Protein AF-A0A849Q4K3-F1 (afdb_monomer_lite)

pLDDT: mean 86.37, std 9.16, range [52.97, 97.44]

Foldseek 3Di:
DVVVCVVQVVHDLVPDALVNLLVVLVCCCVPVVDDLVRSVVSVVVSVCCVVPPVVHPPPVSVRDHDDDDDDDDDQDDPVRLVVVLVVDPDPVVSVVSCVVNPD

Sequence (103 aa):
MRSFLEEFSDRELDSITTQEINDYILKLIRTKGISPSQQNQRINSTKFYYQKVAGLDKQLYYLERPKKSRELPKVLSEQEVLAILISIQNLKHKSIIATILRW

Secondary structure (DSSP, 8-state):
-HHHHHHTTTS-GGG--HHHHHHHHHHHHHHH---HHHHHHHHHHHHHIIIIIS--------PPPPPPP-PPP-PPPHHHHHHHHHH---HHHHHHHHHHT--

Structure (mmCIF, N/CA/C/O backbone):
data_AF-A0A849Q4K3-F1
#
_entry.id   AF-A0A849Q4K3-F1
#
loop_
_atom_site.group_PDB
_atom_site.id
_atom_site.type_symbol
_atom_site.label_atom_id
_atom_site.label_alt_id
_atom_site.label_comp_id
_atom_site.label_asym_id
_atom_site.label_entity_id
_atom_site.label_seq_id
_atom_site.pdbx_PDB_ins_code
_atom_site.Cartn_x
_atom_site.Cartn_y
_atom_site.Cartn_z
_atom_site.occupancy
_atom_site.B_iso_or_equiv
_atom_site.auth_seq_id
_atom_site.auth_comp_id
_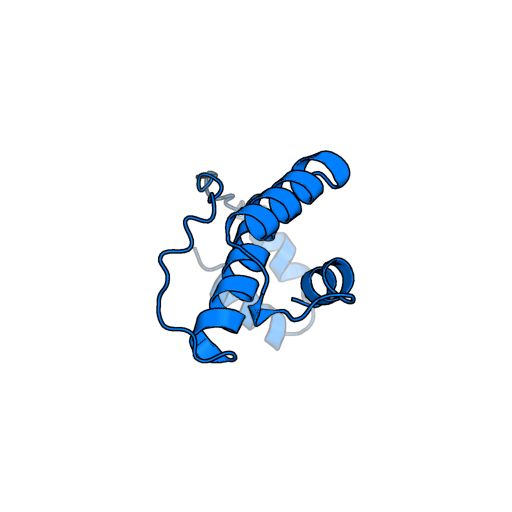atom_site.auth_asym_id
_atom_site.auth_atom_id
_atom_site.pdbx_PDB_model_num
ATOM 1 N N . MET A 1 1 ? 4.798 -6.358 -7.348 1.00 81.25 1 MET A N 1
ATOM 2 C CA . MET A 1 1 ? 5.861 -7.048 -8.103 1.00 81.25 1 MET A CA 1
ATOM 3 C C . MET A 1 1 ? 5.355 -8.201 -8.965 1.00 81.25 1 MET A C 1
ATOM 5 O O . MET A 1 1 ? 5.438 -8.064 -10.169 1.00 81.25 1 MET A O 1
ATOM 9 N N . ARG A 1 2 ? 4.766 -9.281 -8.424 1.00 86.06 2 ARG A N 1
ATOM 10 C CA . ARG A 1 2 ? 4.325 -10.437 -9.240 1.00 86.06 2 ARG A CA 1
ATOM 11 C C . ARG A 1 2 ? 3.479 -10.069 -10.471 1.00 86.06 2 ARG A C 1
ATOM 13 O O . ARG A 1 2 ? 3.887 -10.357 -11.581 1.00 86.06 2 ARG A O 1
ATOM 20 N N . SER A 1 3 ? 2.384 -9.328 -10.297 1.00 85.75 3 SER A N 1
ATOM 21 C CA . SER A 1 3 ? 1.551 -8.916 -11.442 1.00 85.75 3 SER A CA 1
ATOM 22 C C . SER A 1 3 ? 2.240 -7.955 -12.419 1.00 85.75 3 SER A C 1
ATOM 24 O O . SER A 1 3 ? 1.754 -7.772 -13.520 1.00 85.75 3 SER A O 1
ATOM 26 N N . PHE A 1 4 ? 3.312 -7.275 -11.997 1.00 87.81 4 PHE A N 1
ATOM 27 C CA . PHE A 1 4 ? 4.122 -6.447 -12.897 1.00 87.81 4 PHE A CA 1
ATOM 28 C C . PHE A 1 4 ? 5.021 -7.341 -13.761 1.00 87.81 4 PHE A C 1
ATOM 30 O O . PHE A 1 4 ? 5.078 -7.149 -14.963 1.00 87.81 4 PHE A O 1
ATOM 37 N N . LEU A 1 5 ? 5.631 -8.370 -13.166 1.00 88.44 5 LEU A N 1
ATOM 38 C CA . LEU A 1 5 ? 6.387 -9.386 -13.904 1.00 88.44 5 LEU A CA 1
ATOM 39 C C . LEU A 1 5 ? 5.507 -10.160 -14.893 1.00 88.44 5 LEU A C 1
ATOM 41 O O . LEU A 1 5 ? 5.951 -10.457 -15.988 1.00 88.44 5 LEU A O 1
ATOM 45 N N . GLU A 1 6 ? 4.264 -10.470 -14.513 1.00 89.81 6 GLU A N 1
ATOM 46 C CA . GLU A 1 6 ? 3.306 -11.142 -15.402 1.00 89.81 6 GLU A CA 1
ATOM 47 C C . GLU A 1 6 ? 2.939 -10.259 -16.608 1.00 89.81 6 GLU A C 1
ATOM 49 O O . GLU A 1 6 ? 2.932 -10.747 -17.734 1.00 89.81 6 GLU A O 1
ATOM 54 N N . GLU A 1 7 ? 2.690 -8.961 -16.392 1.00 88.94 7 GLU A N 1
ATOM 55 C CA . GLU A 1 7 ? 2.357 -8.007 -17.464 1.00 88.94 7 GLU A CA 1
ATOM 56 C C . GLU A 1 7 ? 3.509 -7.809 -18.462 1.00 88.94 7 GLU A C 1
ATOM 58 O O . GLU A 1 7 ? 3.260 -7.671 -19.654 1.00 88.94 7 GLU A O 1
ATOM 63 N N . PHE A 1 8 ? 4.756 -7.812 -17.987 1.00 90.25 8 PHE A N 1
ATOM 64 C CA . PHE A 1 8 ? 5.947 -7.593 -18.814 1.00 90.25 8 PHE A CA 1
ATOM 65 C C . PHE A 1 8 ? 6.777 -8.869 -19.010 1.00 90.25 8 PHE A C 1
ATOM 67 O O . PHE A 1 8 ? 7.992 -8.802 -19.168 1.00 90.25 8 PHE A O 1
ATOM 74 N N . SER A 1 9 ? 6.131 -10.036 -18.984 1.00 89.44 9 SER A N 1
ATOM 75 C CA . SER A 1 9 ? 6.812 -11.337 -19.048 1.00 89.44 9 SER A CA 1
ATOM 76 C C . SER A 1 9 ? 7.563 -11.576 -20.363 1.00 89.44 9 SER A C 1
ATOM 78 O O . SER A 1 9 ? 8.598 -12.236 -20.355 1.00 89.44 9 SER A O 1
ATOM 80 N N . ASP A 1 10 ? 7.101 -10.975 -21.461 1.00 89.31 10 ASP A N 1
ATOM 81 C CA . ASP A 1 10 ? 7.709 -11.094 -22.794 1.00 89.31 10 ASP A CA 1
ATOM 82 C C . ASP A 1 10 ? 8.853 -10.090 -23.047 1.00 89.31 10 ASP A C 1
ATOM 84 O O . ASP A 1 10 ? 9.328 -9.942 -24.176 1.00 89.31 10 ASP A O 1
ATOM 88 N N . ARG A 1 11 ? 9.273 -9.328 -22.029 1.00 84.75 11 ARG A N 1
ATOM 89 C CA . ARG A 1 11 ? 10.242 -8.233 -22.168 1.00 84.75 11 ARG A CA 1
ATOM 90 C C . ARG A 1 11 ? 11.301 -8.289 -21.078 1.00 84.75 11 ARG A C 1
ATOM 92 O O . ARG A 1 11 ? 11.038 -8.653 -19.935 1.00 84.75 11 ARG A O 1
ATOM 99 N N . GLU A 1 12 ? 12.507 -7.845 -21.415 1.00 84.75 12 GLU A N 1
ATOM 100 C CA . GLU A 1 12 ? 13.536 -7.600 -20.409 1.00 84.75 12 GLU A CA 1
ATOM 101 C C . GLU A 1 12 ? 13.132 -6.408 -19.542 1.00 84.75 12 GLU A C 1
ATOM 103 O O . GLU A 1 12 ? 12.839 -5.323 -20.054 1.00 84.75 12 GLU A O 1
ATOM 108 N N . LEU A 1 13 ? 13.124 -6.603 -18.223 1.00 84.06 13 LEU A N 1
ATOM 109 C CA . LEU A 1 13 ? 12.622 -5.605 -17.280 1.00 84.06 13 LEU A CA 1
ATOM 110 C C . LEU A 1 13 ? 13.413 -4.296 -17.349 1.00 84.06 13 LEU A C 1
ATOM 112 O O . LEU A 1 13 ? 12.820 -3.228 -17.227 1.00 84.06 13 LEU A O 1
ATOM 116 N N . ASP A 1 14 ? 14.715 -4.368 -17.612 1.00 81.75 14 ASP A N 1
ATOM 117 C CA . ASP A 1 14 ? 15.602 -3.203 -17.721 1.00 81.75 14 ASP A CA 1
ATOM 118 C C . ASP A 1 14 ? 15.327 -2.349 -18.970 1.00 81.75 14 ASP A C 1
ATOM 120 O O . ASP A 1 14 ? 15.742 -1.194 -19.033 1.00 81.75 14 ASP A O 1
ATOM 124 N N . SER A 1 15 ? 14.578 -2.881 -19.943 1.00 84.62 15 SER A N 1
ATOM 125 C CA . SER A 1 15 ? 14.166 -2.157 -21.153 1.00 84.62 15 SER A CA 1
ATOM 126 C C . SER A 1 15 ? 12.864 -1.363 -20.991 1.00 84.62 15 SER A C 1
ATOM 128 O O . SER A 1 15 ? 12.496 -0.608 -21.891 1.00 84.62 15 SER A O 1
ATOM 130 N N . ILE A 1 16 ? 12.144 -1.543 -19.877 1.00 87.56 16 ILE A N 1
ATOM 131 C CA . ILE A 1 16 ? 10.825 -0.934 -19.666 1.00 87.56 16 ILE A CA 1
ATOM 132 C C . ILE A 1 16 ? 10.988 0.535 -19.275 1.00 87.56 16 ILE A C 1
ATOM 134 O O . ILE A 1 16 ? 11.666 0.885 -18.308 1.00 87.56 16 ILE A O 1
ATOM 138 N N . THR A 1 17 ? 10.300 1.405 -20.001 1.00 86.81 17 THR A N 1
ATOM 139 C CA . THR A 1 17 ? 10.348 2.853 -19.804 1.00 86.81 17 THR A CA 1
ATOM 140 C C . THR A 1 17 ? 9.417 3.333 -18.685 1.00 86.81 17 THR A C 1
ATOM 142 O O . THR A 1 17 ? 8.417 2.701 -18.340 1.00 86.81 17 THR A O 1
ATOM 145 N N . THR A 1 18 ? 9.683 4.532 -18.148 1.00 84.56 18 THR A N 1
ATOM 146 C CA . THR A 1 18 ? 8.781 5.212 -17.195 1.00 84.56 18 THR A CA 1
ATOM 147 C C . THR A 1 18 ? 7.353 5.333 -17.730 1.00 84.56 18 THR A C 1
ATOM 149 O O . THR A 1 18 ? 6.397 5.194 -16.966 1.00 84.56 18 THR A O 1
ATOM 152 N N . GLN A 1 19 ? 7.208 5.601 -19.033 1.00 87.50 19 GLN A N 1
ATOM 153 C CA . GLN A 1 19 ? 5.907 5.780 -19.670 1.00 87.50 19 GLN A CA 1
ATOM 154 C C . GLN A 1 19 ? 5.109 4.474 -19.666 1.00 87.50 19 GLN A C 1
ATOM 156 O O . GLN A 1 19 ? 3.962 4.476 -19.236 1.00 87.50 19 GLN A O 1
ATOM 161 N N . GLU A 1 20 ? 5.738 3.352 -20.020 1.00 89.44 20 GLU A N 1
ATOM 162 C CA . GLU A 1 20 ? 5.097 2.031 -19.985 1.00 89.44 20 GLU A CA 1
ATOM 163 C C . GLU A 1 20 ? 4.658 1.645 -18.565 1.00 89.44 20 GLU A C 1
ATOM 165 O O . GLU A 1 20 ? 3.579 1.082 -18.368 1.00 89.44 20 GLU A O 1
ATOM 170 N N . ILE A 1 21 ? 5.446 2.003 -17.544 1.00 88.88 21 ILE A N 1
ATOM 171 C CA . ILE A 1 21 ? 5.056 1.797 -16.142 1.00 88.88 21 ILE A CA 1
ATOM 172 C C . ILE A 1 21 ? 3.831 2.656 -15.790 1.00 88.88 21 ILE A C 1
ATOM 174 O O . ILE A 1 21 ? 2.908 2.161 -15.136 1.00 88.88 21 ILE A O 1
ATOM 178 N N . ASN A 1 22 ? 3.794 3.924 -16.213 1.00 89.19 22 ASN A N 1
ATOM 179 C CA . ASN A 1 22 ? 2.644 4.807 -15.995 1.00 89.19 22 ASN A CA 1
ATOM 180 C C . ASN A 1 22 ? 1.388 4.284 -16.711 1.00 89.19 22 ASN A C 1
ATOM 182 O O . ASN A 1 22 ? 0.323 4.221 -16.094 1.00 89.19 22 ASN A O 1
ATOM 186 N N . ASP A 1 23 ? 1.517 3.829 -17.956 1.00 91.12 23 ASP A N 1
ATOM 187 C CA . ASP A 1 23 ? 0.415 3.279 -18.748 1.00 91.12 23 ASP A CA 1
ATOM 188 C C . ASP A 1 23 ? -0.133 1.988 -18.133 1.00 91.12 23 ASP A C 1
ATOM 190 O O . ASP A 1 23 ? -1.350 1.811 -18.027 1.00 91.12 23 ASP A O 1
ATOM 194 N N . TYR A 1 24 ? 0.744 1.117 -17.627 1.00 91.62 24 TYR A N 1
ATOM 195 C CA . TYR A 1 24 ? 0.348 -0.063 -16.862 1.00 91.62 24 TYR A CA 1
ATOM 196 C C . TYR A 1 24 ? -0.467 0.311 -15.616 1.00 91.62 24 TYR A C 1
ATOM 198 O O . TYR A 1 24 ? -1.532 -0.260 -15.358 1.00 91.62 24 TYR A O 1
ATOM 206 N N . ILE A 1 25 ? -0.003 1.289 -14.837 1.00 90.75 25 ILE A N 1
ATOM 207 C CA . ILE A 1 25 ? -0.723 1.749 -13.646 1.00 90.75 25 ILE A CA 1
ATOM 208 C C . ILE A 1 25 ? -2.075 2.367 -14.031 1.00 90.75 25 ILE A C 1
ATOM 210 O O . ILE A 1 25 ? -3.088 2.047 -13.405 1.00 90.75 25 ILE A O 1
ATOM 214 N N . LEU A 1 26 ? -2.125 3.180 -15.088 1.00 91.25 26 LEU A N 1
ATOM 215 C CA . LEU A 1 26 ? -3.352 3.786 -15.605 1.00 91.25 26 LEU A CA 1
ATOM 216 C C . LEU A 1 26 ? -4.356 2.725 -16.078 1.00 91.25 26 LEU A C 1
ATOM 218 O O . LEU A 1 26 ? -5.543 2.801 -15.748 1.00 91.25 26 LEU A O 1
ATOM 222 N N . LYS A 1 27 ? -3.886 1.698 -16.795 1.00 93.56 27 LYS A N 1
ATOM 223 C CA . LYS A 1 27 ? -4.682 0.530 -17.191 1.00 93.56 27 LYS A CA 1
ATOM 224 C C . LYS A 1 27 ? -5.290 -0.142 -15.967 1.00 93.56 27 LYS A C 1
ATOM 226 O O . LYS A 1 27 ? -6.483 -0.435 -15.975 1.00 93.56 27 LYS A O 1
ATOM 231 N N . LEU A 1 28 ? -4.522 -0.357 -14.897 1.00 92.00 28 LEU A N 1
ATOM 232 C CA . LEU A 1 28 ? -5.045 -0.965 -13.668 1.00 92.00 28 LEU A CA 1
ATOM 233 C C . LEU A 1 28 ? -6.085 -0.091 -12.961 1.00 92.00 28 LEU A C 1
ATOM 235 O O . LEU A 1 28 ? -7.061 -0.626 -12.438 1.00 92.00 28 LEU A O 1
ATOM 239 N N . ILE A 1 29 ? -5.906 1.231 -12.960 1.00 91.31 29 ILE A N 1
ATOM 240 C CA . ILE A 1 29 ? -6.898 2.164 -12.411 1.00 91.31 29 ILE A CA 1
ATOM 241 C C . ILE A 1 29 ? -8.208 2.045 -13.194 1.00 91.31 29 ILE A C 1
ATOM 243 O O . ILE A 1 29 ? -9.265 1.879 -12.593 1.00 91.31 29 ILE A O 1
ATOM 247 N N . ARG A 1 30 ? -8.142 2.056 -14.530 1.00 92.50 30 ARG A N 1
ATOM 248 C CA . ARG A 1 30 ? -9.328 2.015 -15.401 1.00 92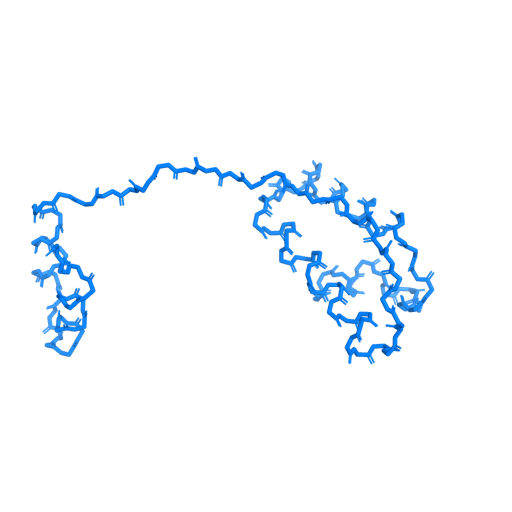.50 30 ARG A CA 1
ATOM 249 C C . ARG A 1 30 ? -10.036 0.660 -15.410 1.00 92.50 30 ARG A C 1
ATOM 251 O O . ARG A 1 30 ? -11.257 0.617 -15.427 1.00 92.50 30 ARG A O 1
ATOM 258 N N . THR A 1 31 ? -9.282 -0.438 -15.417 1.00 93.69 31 THR A N 1
ATOM 259 C CA . THR A 1 31 ? -9.843 -1.793 -15.581 1.00 93.69 31 THR A CA 1
ATOM 260 C C . THR A 1 31 ? -10.201 -2.465 -14.262 1.00 93.69 31 THR A C 1
ATOM 262 O O . THR A 1 31 ? -11.156 -3.232 -14.214 1.00 93.69 31 THR A O 1
ATOM 265 N N . LYS A 1 32 ? -9.438 -2.204 -13.192 1.00 92.38 32 LYS A N 1
ATOM 266 C CA . LYS A 1 32 ? -9.595 -2.880 -11.893 1.00 92.38 32 LYS A CA 1
ATOM 267 C C . LYS A 1 32 ? -9.973 -1.937 -10.752 1.00 92.38 32 LYS A C 1
ATOM 269 O O . LYS A 1 32 ? -10.163 -2.418 -9.641 1.00 92.38 32 LYS A O 1
ATOM 274 N N . GLY A 1 33 ? -10.041 -0.623 -10.988 1.00 92.00 33 GLY A N 1
ATOM 275 C CA . GLY A 1 33 ? -10.408 0.351 -9.956 1.00 92.00 33 GLY A CA 1
ATOM 276 C C . GLY A 1 33 ? -9.475 0.324 -8.742 1.00 92.00 33 GLY A C 1
ATOM 277 O O . GLY A 1 33 ? -9.946 0.416 -7.611 1.00 92.00 33 GLY A O 1
ATOM 278 N N . ILE A 1 34 ? -8.166 0.121 -8.952 1.00 91.50 34 ILE A N 1
ATOM 279 C CA . ILE A 1 34 ? -7.223 -0.052 -7.836 1.00 91.50 34 ILE A CA 1
ATOM 280 C C . ILE A 1 34 ? -7.194 1.173 -6.913 1.00 91.50 34 ILE A C 1
ATOM 282 O O . ILE A 1 34 ? -7.238 2.318 -7.361 1.00 91.50 34 ILE A O 1
ATOM 286 N N . SER A 1 35 ? -7.064 0.931 -5.608 1.00 90.75 35 SER A N 1
ATOM 287 C CA . SER A 1 35 ? -7.016 2.008 -4.620 1.00 90.75 35 SER A CA 1
ATOM 288 C C . SER A 1 35 ? -5.701 2.802 -4.692 1.00 90.75 35 SER A C 1
ATOM 290 O O . SER A 1 35 ? -4.660 2.258 -5.086 1.00 90.75 35 SER A O 1
ATOM 292 N N . PRO A 1 36 ? -5.680 4.060 -4.209 1.00 89.12 36 PRO A N 1
ATOM 293 C CA . PRO A 1 36 ? -4.449 4.845 -4.079 1.00 89.12 36 PRO A CA 1
ATOM 294 C C . PRO A 1 36 ? -3.326 4.127 -3.312 1.00 89.12 36 PRO A C 1
ATOM 296 O O . PRO A 1 36 ? -2.145 4.276 -3.630 1.00 89.12 36 PRO A O 1
ATOM 299 N N . SER A 1 37 ? -3.678 3.320 -2.304 1.00 89.44 37 SER A N 1
ATOM 300 C CA . SER A 1 37 ? -2.710 2.510 -1.552 1.00 89.44 37 SER A CA 1
ATOM 301 C C . SER A 1 37 ? -2.099 1.413 -2.429 1.00 89.44 37 SER A C 1
ATOM 303 O O . SER A 1 37 ? -0.877 1.263 -2.473 1.00 89.44 37 SER A O 1
ATOM 305 N N . GLN A 1 38 ? -2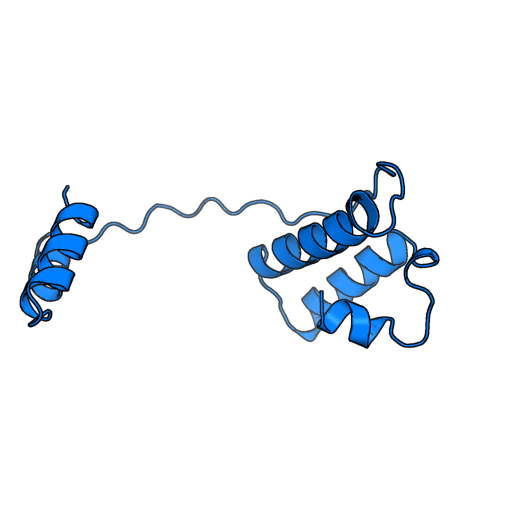.928 0.704 -3.203 1.00 91.12 38 GLN A N 1
ATOM 306 C CA . GLN A 1 38 ? -2.466 -0.329 -4.133 1.00 91.12 38 GLN A CA 1
ATOM 307 C C . GLN A 1 38 ? -1.568 0.251 -5.232 1.00 91.12 38 GLN A C 1
ATOM 309 O O . GLN A 1 38 ? -0.536 -0.342 -5.551 1.00 91.12 38 GLN A O 1
ATOM 314 N N . GLN A 1 39 ? -1.912 1.421 -5.779 1.00 90.25 39 GLN A N 1
ATOM 315 C CA . GLN A 1 39 ? -1.061 2.140 -6.729 1.00 90.25 39 GLN A CA 1
ATOM 316 C C . GLN A 1 39 ? 0.299 2.484 -6.104 1.00 90.25 39 GLN A C 1
ATOM 318 O O . GLN A 1 39 ? 1.338 2.148 -6.672 1.00 90.25 39 GLN A O 1
ATOM 323 N N . ASN A 1 40 ? 0.310 3.078 -4.905 1.00 89.31 40 ASN A N 1
ATOM 324 C CA . ASN A 1 40 ? 1.543 3.434 -4.197 1.00 89.31 40 ASN A CA 1
ATOM 325 C C . ASN A 1 40 ? 2.439 2.223 -3.912 1.00 89.31 40 ASN A C 1
ATOM 327 O O . ASN A 1 40 ? 3.651 2.296 -4.115 1.00 89.31 40 ASN A O 1
ATOM 331 N N . GLN A 1 41 ? 1.863 1.107 -3.462 1.00 90.12 41 GLN A N 1
ATOM 332 C CA . GLN A 1 41 ? 2.619 -0.121 -3.213 1.00 90.12 41 GLN A CA 1
ATOM 333 C C . GLN A 1 41 ? 3.249 -0.667 -4.497 1.00 90.12 41 GLN A C 1
ATOM 335 O O . GLN A 1 41 ? 4.418 -1.053 -4.486 1.00 90.12 41 GLN A O 1
ATOM 340 N N . ARG A 1 42 ? 2.513 -0.657 -5.616 1.00 90.19 42 ARG A N 1
ATOM 341 C CA . ARG A 1 42 ? 3.031 -1.099 -6.919 1.00 90.19 42 ARG A CA 1
ATOM 342 C C . ARG A 1 42 ? 4.177 -0.209 -7.388 1.00 90.19 42 ARG A C 1
ATOM 344 O O . ARG A 1 42 ? 5.264 -0.739 -7.603 1.00 90.19 42 ARG A O 1
ATOM 351 N N . ILE A 1 43 ? 3.972 1.111 -7.417 1.00 88.75 43 ILE A N 1
ATOM 352 C CA . ILE A 1 43 ? 4.995 2.114 -7.761 1.00 88.75 43 ILE A CA 1
ATOM 353 C C . ILE A 1 43 ? 6.252 1.930 -6.906 1.00 88.75 43 ILE A C 1
ATOM 355 O O . ILE A 1 43 ? 7.361 1.896 -7.432 1.00 88.75 43 ILE A O 1
ATOM 359 N N . ASN A 1 44 ? 6.098 1.780 -5.587 1.00 88.56 44 ASN A N 1
ATOM 360 C CA . ASN A 1 44 ? 7.238 1.595 -4.692 1.00 88.56 44 ASN A CA 1
ATOM 361 C C . ASN A 1 44 ? 7.943 0.252 -4.928 1.00 88.56 44 ASN A C 1
ATOM 363 O O . ASN A 1 44 ? 9.168 0.220 -4.889 1.00 88.56 44 ASN A O 1
ATOM 367 N N . SER A 1 45 ? 7.207 -0.829 -5.209 1.00 89.62 45 SER A N 1
ATOM 368 C CA . SER A 1 45 ? 7.811 -2.132 -5.519 1.00 89.62 45 SER A CA 1
ATOM 369 C C . SER A 1 45 ? 8.606 -2.107 -6.826 1.00 89.62 45 SER A C 1
ATOM 371 O O . SER A 1 45 ? 9.731 -2.596 -6.858 1.00 89.62 45 SER A O 1
AT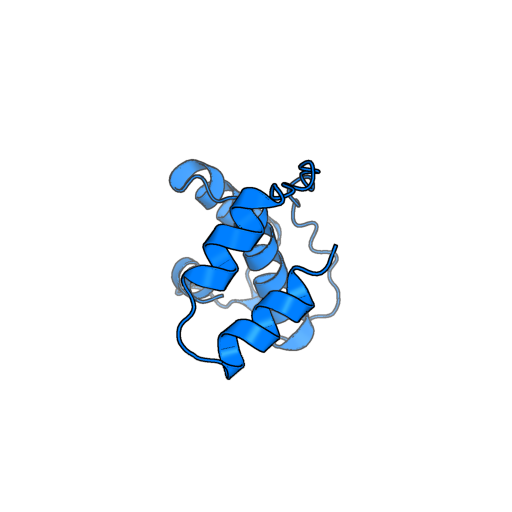OM 373 N N . THR A 1 46 ? 8.067 -1.468 -7.869 1.00 87.88 46 THR A N 1
ATOM 374 C CA . THR A 1 46 ? 8.738 -1.304 -9.164 1.00 87.88 46 THR A CA 1
ATOM 375 C C . THR A 1 46 ? 9.969 -0.411 -9.020 1.00 87.88 46 THR A C 1
ATOM 377 O O . THR A 1 46 ? 11.058 -0.785 -9.439 1.00 87.88 46 THR A O 1
ATOM 380 N N . LYS A 1 47 ? 9.844 0.726 -8.321 1.00 85.31 47 LYS A N 1
ATOM 381 C CA . LYS A 1 47 ? 10.980 1.607 -8.010 1.00 85.31 47 LYS A CA 1
ATOM 382 C C . LYS A 1 47 ? 12.074 0.878 -7.228 1.00 85.31 47 LYS A C 1
ATOM 384 O O . LYS A 1 47 ? 13.251 1.056 -7.519 1.00 85.31 47 LYS A O 1
ATOM 389 N N . PHE A 1 48 ? 11.698 0.086 -6.224 1.00 87.62 48 PHE A N 1
ATOM 390 C CA . PHE A 1 48 ? 12.650 -0.683 -5.429 1.00 87.62 48 PHE A CA 1
ATOM 391 C C . PHE A 1 48 ? 13.415 -1.683 -6.295 1.00 87.62 48 PHE A C 1
ATOM 393 O O . PHE A 1 48 ? 14.634 -1.755 -6.178 1.00 87.62 48 PHE A O 1
ATOM 400 N N . TYR A 1 49 ? 12.724 -2.399 -7.185 1.00 87.69 49 TYR A N 1
ATOM 401 C CA . TYR A 1 49 ? 13.362 -3.329 -8.112 1.00 87.69 49 TYR A CA 1
ATOM 402 C C . TYR A 1 49 ? 14.445 -2.633 -8.948 1.00 87.69 49 TYR A C 1
ATOM 404 O O . TYR A 1 49 ? 15.609 -3.013 -8.859 1.00 87.69 49 TYR A O 1
ATOM 412 N N . TYR A 1 50 ? 14.111 -1.548 -9.648 1.00 85.00 50 TYR A N 1
ATOM 413 C CA . TYR A 1 50 ? 15.095 -0.858 -10.489 1.00 85.00 50 TYR A CA 1
ATOM 414 C C . TYR A 1 50 ? 16.265 -0.263 -9.695 1.00 85.00 50 TYR A C 1
ATOM 416 O O . TYR A 1 50 ? 17.410 -0.365 -10.117 1.00 85.00 50 TYR A O 1
ATOM 424 N N . GLN A 1 51 ? 16.002 0.312 -8.517 1.00 85.19 51 GLN A N 1
ATOM 425 C CA . GLN A 1 51 ? 17.034 1.007 -7.736 1.00 85.19 51 GLN A CA 1
ATOM 426 C C . GLN A 1 51 ? 17.920 0.093 -6.893 1.00 85.19 51 GLN A C 1
ATOM 428 O O . GLN A 1 51 ? 19.049 0.454 -6.571 1.00 85.19 51 GLN A O 1
ATOM 433 N N . LYS A 1 52 ? 17.376 -1.023 -6.404 1.00 84.81 52 LYS A N 1
ATOM 434 C CA . LYS A 1 52 ? 18.053 -1.883 -5.423 1.00 84.81 52 LYS A CA 1
ATOM 435 C C . LYS A 1 52 ? 18.390 -3.262 -5.958 1.00 84.81 52 LYS A C 1
ATOM 437 O O . LYS A 1 52 ? 19.306 -3.869 -5.420 1.00 84.81 52 LYS A O 1
ATOM 442 N N . VAL A 1 53 ? 17.679 -3.740 -6.976 1.00 85.50 53 VAL A N 1
ATOM 443 C CA . VAL A 1 53 ? 17.907 -5.066 -7.566 1.00 85.50 53 VAL A CA 1
ATOM 444 C C . VAL A 1 53 ? 18.644 -4.940 -8.895 1.00 85.50 53 VAL A C 1
ATOM 446 O O . VAL A 1 53 ? 19.702 -5.536 -9.039 1.00 85.50 53 VAL A O 1
ATOM 449 N N . ALA A 1 54 ? 18.142 -4.123 -9.825 1.00 82.69 54 ALA A N 1
ATOM 450 C CA . ALA A 1 54 ? 18.774 -3.921 -11.135 1.00 82.69 54 ALA A CA 1
ATOM 451 C C . ALA A 1 54 ? 20.010 -3.000 -11.085 1.00 82.69 54 ALA A C 1
ATOM 453 O O . ALA A 1 54 ? 20.732 -2.867 -12.066 1.00 82.69 54 ALA A O 1
ATOM 454 N N . GLY A 1 55 ? 20.259 -2.339 -9.948 1.00 76.75 55 GLY A N 1
ATOM 455 C CA . GLY A 1 55 ? 21.421 -1.462 -9.770 1.00 76.75 55 GLY A CA 1
ATOM 456 C C . GLY A 1 55 ? 21.411 -0.214 -10.658 1.00 76.75 55 GLY A C 1
ATOM 457 O O . GLY A 1 55 ? 22.427 0.474 -10.740 1.00 76.75 55 GLY A O 1
ATOM 458 N N . LEU A 1 56 ? 20.281 0.101 -11.300 1.00 74.38 56 LEU A N 1
ATOM 459 C CA . LEU A 1 56 ? 20.131 1.330 -12.062 1.00 74.38 56 LEU A CA 1
ATOM 460 C C . LEU A 1 56 ? 20.142 2.506 -11.083 1.00 74.38 56 LEU A C 1
ATOM 462 O O . LEU A 1 56 ? 19.462 2.483 -10.048 1.00 74.38 56 LEU A O 1
ATOM 466 N N . ASP A 1 57 ? 20.922 3.538 -11.409 1.00 66.81 57 ASP A N 1
ATOM 467 C CA . ASP A 1 57 ? 20.976 4.758 -10.606 1.00 66.81 57 ASP A CA 1
ATOM 468 C C . ASP A 1 57 ? 19.569 5.372 -10.491 1.00 66.81 57 ASP A C 1
ATOM 470 O O . ASP A 1 57 ? 18.636 4.975 -11.196 1.00 66.81 57 ASP A O 1
ATOM 474 N N . LYS A 1 58 ? 19.378 6.333 -9.582 1.00 61.56 58 LYS A N 1
ATOM 475 C CA . LYS A 1 58 ? 18.120 7.073 -9.419 1.00 61.56 58 LYS A CA 1
ATOM 476 C C . LYS A 1 58 ? 17.803 7.878 -10.685 1.00 61.56 58 LYS A C 1
ATOM 478 O O . LYS A 1 58 ? 17.806 9.105 -10.662 1.00 61.56 58 LYS A O 1
ATOM 483 N N . GLN A 1 59 ? 17.426 7.215 -11.771 1.00 57.84 59 GLN A N 1
ATOM 484 C CA . GLN A 1 59 ? 16.622 7.836 -12.794 1.00 57.84 59 GLN A CA 1
ATOM 485 C C . GLN A 1 59 ? 15.387 8.358 -12.065 1.00 57.84 59 GLN A C 1
ATOM 487 O O . GLN A 1 59 ? 14.734 7.654 -11.281 1.00 57.84 59 GLN A O 1
ATOM 492 N N . LEU A 1 60 ? 15.143 9.653 -12.224 1.00 52.97 60 LEU A N 1
ATOM 493 C CA . LEU A 1 60 ? 13.933 10.313 -11.770 1.00 52.97 60 LEU A CA 1
ATOM 494 C C . LEU A 1 60 ? 12.788 9.769 -12.628 1.00 52.97 60 LEU A C 1
ATOM 496 O O . LEU A 1 60 ? 12.294 10.443 -13.522 1.00 52.97 60 LEU A O 1
ATOM 500 N N . TYR A 1 61 ? 12.387 8.521 -12.377 1.00 61.50 61 TYR A N 1
ATOM 501 C CA . TYR A 1 61 ? 11.155 7.964 -12.899 1.00 61.50 61 TYR A CA 1
ATOM 502 C C . TYR A 1 61 ? 10.041 8.839 -12.325 1.00 61.50 61 TYR A C 1
ATOM 504 O O . TYR A 1 61 ? 9.674 8.705 -11.149 1.00 61.50 61 TYR A O 1
ATOM 512 N N . TYR A 1 62 ? 9.559 9.794 -13.120 1.00 64.81 62 TYR A N 1
ATOM 513 C CA . TYR A 1 62 ? 8.385 10.587 -12.787 1.00 64.81 62 TYR A CA 1
ATOM 514 C C . TYR A 1 62 ? 7.163 9.677 -12.936 1.00 64.81 62 TYR A C 1
ATOM 516 O O . TYR A 1 62 ? 6.455 9.675 -13.940 1.00 64.81 62 TYR A O 1
ATOM 524 N N . LEU A 1 63 ? 6.992 8.806 -11.943 1.00 71.38 63 LEU A N 1
ATOM 525 C CA . LEU A 1 63 ? 5.808 7.978 -11.806 1.00 71.38 63 LEU A CA 1
ATOM 526 C C . LEU A 1 63 ? 4.735 8.830 -11.150 1.00 71.38 63 LEU A C 1
ATOM 528 O O . LEU A 1 63 ? 4.934 9.325 -10.034 1.00 71.38 63 LEU A O 1
ATOM 532 N N . GLU A 1 64 ? 3.609 8.998 -11.835 1.00 69.12 64 GLU A N 1
ATOM 533 C CA . GLU A 1 64 ? 2.494 9.767 -11.299 1.00 69.12 64 GLU A CA 1
ATOM 534 C C . GLU A 1 64 ? 1.956 9.089 -10.038 1.00 69.12 64 GLU A C 1
ATOM 536 O O . GLU A 1 64 ? 1.537 7.925 -10.034 1.00 69.12 64 GLU A O 1
ATOM 541 N N . ARG A 1 65 ? 2.001 9.824 -8.923 1.00 75.75 65 ARG A N 1
ATOM 542 C CA . ARG A 1 65 ? 1.551 9.330 -7.622 1.00 75.75 65 ARG A CA 1
ATOM 543 C C . ARG A 1 65 ? 0.130 9.801 -7.343 1.00 75.75 65 ARG A C 1
ATOM 545 O O . ARG A 1 65 ? -0.182 10.969 -7.579 1.00 75.75 65 ARG A O 1
ATOM 552 N N . PRO A 1 66 ? -0.713 8.943 -6.753 1.00 80.12 66 PRO A N 1
ATOM 553 C CA . PRO A 1 66 ? -2.021 9.378 -6.310 1.00 80.12 66 PRO A CA 1
ATOM 554 C C . PRO A 1 66 ? -1.868 10.376 -5.160 1.00 80.12 66 PRO A C 1
ATOM 556 O O . PRO A 1 66 ? -0.995 10.232 -4.294 1.00 80.12 66 PRO A O 1
ATOM 559 N N . LYS A 1 67 ? -2.749 11.381 -5.120 1.00 79.50 67 LYS A N 1
ATOM 560 C CA . LYS A 1 67 ? -2.828 12.306 -3.985 1.00 79.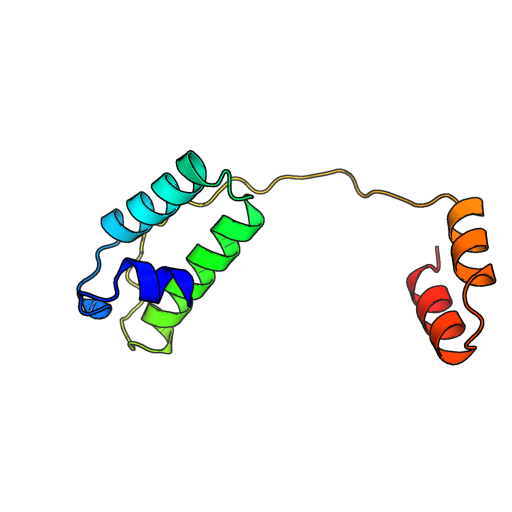50 67 LYS A CA 1
ATOM 561 C C . LYS A 1 67 ? -3.150 11.517 -2.716 1.00 79.50 67 LYS A C 1
ATOM 563 O O . LYS A 1 67 ? -4.047 10.677 -2.704 1.00 79.50 67 LYS A O 1
ATOM 568 N N . LYS A 1 68 ? -2.411 11.788 -1.639 1.00 78.31 68 LYS A N 1
ATOM 569 C CA . LYS A 1 68 ? -2.644 11.149 -0.342 1.00 78.31 68 LYS A CA 1
ATOM 570 C C . LYS A 1 68 ? -3.997 11.615 0.204 1.00 78.31 68 LYS A C 1
ATOM 572 O O . LYS A 1 68 ? -4.168 12.810 0.441 1.00 78.31 68 LYS A O 1
ATOM 577 N N . SER A 1 69 ? -4.931 10.687 0.410 1.00 78.56 69 SER A N 1
ATOM 578 C CA . SER A 1 69 ? -6.170 10.986 1.128 1.00 78.56 69 SER A CA 1
ATOM 579 C C . SER A 1 69 ? -5.852 11.290 2.595 1.00 78.56 69 SER A C 1
ATOM 581 O O . SER A 1 69 ? -4.950 10.697 3.195 1.00 78.56 69 SER A O 1
ATOM 583 N N . ARG A 1 70 ? -6.564 12.261 3.169 1.00 78.50 70 ARG A N 1
ATOM 584 C CA . ARG A 1 70 ? -6.537 12.569 4.602 1.00 78.50 70 ARG A CA 1
ATOM 585 C C . ARG A 1 70 ? -7.921 12.267 5.152 1.00 78.50 70 ARG A C 1
ATOM 587 O O . ARG A 1 70 ? -8.790 13.129 5.141 1.00 78.50 70 ARG A O 1
ATOM 594 N N . GLU A 1 71 ? -8.133 11.018 5.540 1.00 82.12 71 GLU A N 1
ATOM 595 C CA . GLU A 1 71 ? -9.361 10.615 6.222 1.00 82.12 71 GLU A CA 1
ATOM 596 C C . GLU A 1 71 ? -9.273 10.997 7.701 1.00 82.12 71 GLU A C 1
ATOM 598 O O . GLU A 1 71 ? -8.187 10.989 8.288 1.00 82.12 71 GLU A O 1
ATOM 603 N N . LEU A 1 72 ? -10.412 11.355 8.294 1.00 84.44 72 LEU A N 1
ATOM 604 C CA . LEU A 1 72 ? -10.488 11.590 9.731 1.00 84.44 72 LEU A CA 1
ATOM 605 C C . LEU A 1 72 ? -10.239 10.271 10.476 1.00 84.44 72 LEU A C 1
ATOM 607 O O . LEU A 1 72 ? -10.701 9.220 10.017 1.00 84.44 72 LEU A O 1
ATOM 611 N N . PRO A 1 73 ? -9.525 10.302 11.615 1.00 81.38 73 PRO A N 1
ATOM 612 C CA . PRO A 1 73 ? -9.349 9.113 12.428 1.00 81.38 73 PRO A CA 1
ATOM 613 C C . PRO A 1 73 ? -10.722 8.606 12.871 1.00 81.38 73 PRO A C 1
ATOM 615 O O . PRO A 1 73 ? -11.523 9.351 13.436 1.00 81.38 73 PRO A O 1
ATOM 618 N N . LYS A 1 74 ? -10.995 7.330 12.601 1.00 82.88 74 LYS A N 1
ATOM 619 C CA . LYS A 1 74 ? -12.161 6.653 13.163 1.00 82.88 74 LYS A CA 1
ATOM 620 C C . LYS A 1 74 ? -11.826 6.305 14.608 1.00 82.88 74 LYS A C 1
ATOM 622 O O . LYS A 1 74 ? -10.911 5.520 14.848 1.00 82.88 74 LYS A O 1
ATOM 627 N N . VAL A 1 75 ? -12.527 6.935 15.539 1.00 88.44 75 VAL A N 1
ATOM 628 C CA . VAL A 1 75 ? -12.395 6.692 16.978 1.00 88.44 75 VAL A CA 1
ATOM 629 C C . VAL A 1 75 ? -13.510 5.751 17.425 1.00 88.44 75 VAL A C 1
ATOM 631 O O . VAL A 1 75 ? -14.627 5.854 16.923 1.00 88.44 75 VAL A O 1
ATOM 634 N N . LEU A 1 76 ? -13.188 4.814 18.316 1.00 89.69 76 LEU A N 1
ATOM 635 C CA . LEU A 1 76 ? -14.176 3.908 18.907 1.00 89.69 76 LEU A CA 1
ATOM 636 C C . LEU A 1 76 ? -14.910 4.609 20.059 1.00 89.69 76 LEU A C 1
ATOM 638 O O . LEU A 1 76 ? -14.376 5.532 20.658 1.00 89.69 76 LEU A O 1
ATOM 642 N N . SER A 1 77 ? -16.114 4.185 20.413 1.00 91.75 77 SER A N 1
ATOM 643 C CA . SER A 1 77 ? -16.723 4.590 21.682 1.00 91.75 77 SER A CA 1
ATOM 644 C C . SER A 1 77 ? -16.200 3.731 22.839 1.00 91.75 77 SER A C 1
ATOM 646 O O . SER A 1 77 ? -15.673 2.631 22.641 1.00 91.75 77 SER A O 1
ATOM 648 N N . GLU A 1 78 ? -16.381 4.189 24.080 1.00 90.50 78 GLU A N 1
ATOM 649 C CA . GLU A 1 78 ? -16.061 3.382 25.266 1.00 90.50 78 GLU A CA 1
ATOM 650 C C . GLU A 1 78 ? -16.817 2.043 25.269 1.00 90.50 78 GLU A C 1
ATOM 652 O O . GLU A 1 78 ? -16.255 1.007 25.628 1.00 90.50 78 GLU A O 1
ATOM 657 N N . GLN A 1 79 ? -18.077 2.042 24.815 1.00 93.81 79 GLN A N 1
ATOM 658 C CA . GLN A 1 79 ? -18.891 0.829 24.725 1.00 93.81 79 GLN A CA 1
ATOM 659 C C . GLN A 1 79 ? -18.336 -0.157 23.689 1.00 93.81 79 GLN A C 1
ATOM 661 O O . GLN A 1 79 ? -18.320 -1.361 23.945 1.00 93.81 79 GLN A O 1
ATOM 666 N N . GLU A 1 80 ? -17.846 0.330 22.546 1.00 93.50 80 GLU A N 1
ATOM 667 C CA . GLU A 1 80 ? -17.217 -0.514 21.523 1.00 93.50 80 GLU A CA 1
ATOM 668 C C . GLU A 1 80 ? -15.916 -1.136 22.041 1.00 93.50 80 GLU A C 1
ATOM 670 O O . GLU A 1 80 ? -15.686 -2.334 21.860 1.00 93.50 80 GLU A O 1
ATOM 675 N N . VAL A 1 81 ? -15.093 -0.360 22.755 1.00 93.50 81 VAL A N 1
ATOM 676 C CA . VAL A 1 81 ? -13.868 -0.876 23.387 1.00 93.50 81 VAL A CA 1
ATOM 677 C C . VAL A 1 81 ? -14.194 -1.947 24.427 1.00 93.50 81 VAL A C 1
ATOM 679 O O . VAL A 1 81 ? -13.566 -3.010 24.432 1.00 93.50 81 VAL A O 1
ATOM 682 N N . LEU A 1 82 ? -15.206 -1.723 25.269 1.00 93.69 82 LEU A N 1
ATOM 683 C CA . LEU A 1 82 ? -15.648 -2.708 26.254 1.00 93.69 82 LEU A CA 1
ATOM 684 C C . LEU A 1 82 ? -16.125 -4.005 25.579 1.00 93.69 82 LEU A C 1
ATOM 686 O O . LEU A 1 82 ? -15.720 -5.097 25.986 1.00 93.69 82 LEU A O 1
ATOM 690 N N . ALA A 1 83 ? -16.937 -3.894 24.523 1.00 95.31 83 ALA A N 1
ATOM 691 C CA . ALA A 1 83 ? -17.446 -5.039 23.772 1.00 95.31 83 ALA A CA 1
ATOM 692 C C . ALA A 1 83 ? -16.308 -5.879 23.164 1.00 95.31 83 ALA A C 1
ATOM 694 O O . ALA A 1 83 ? -16.311 -7.109 23.283 1.00 95.31 83 ALA A O 1
ATOM 695 N N . ILE A 1 84 ? -15.288 -5.225 22.595 1.00 94.19 84 ILE A N 1
ATOM 696 C CA . ILE A 1 84 ? -14.091 -5.896 22.074 1.00 94.19 84 ILE A CA 1
ATOM 697 C C . ILE A 1 84 ? -13.376 -6.658 23.196 1.00 94.19 84 ILE A C 1
ATOM 699 O O . ILE A 1 84 ? -13.102 -7.850 23.050 1.00 94.19 84 ILE A O 1
ATOM 703 N N . LEU A 1 85 ? -13.107 -6.014 24.336 1.00 94.56 85 LEU A N 1
ATOM 704 C CA . LEU A 1 85 ? -12.355 -6.625 25.439 1.00 94.56 85 LEU A CA 1
ATOM 705 C C . LEU A 1 85 ? -13.087 -7.79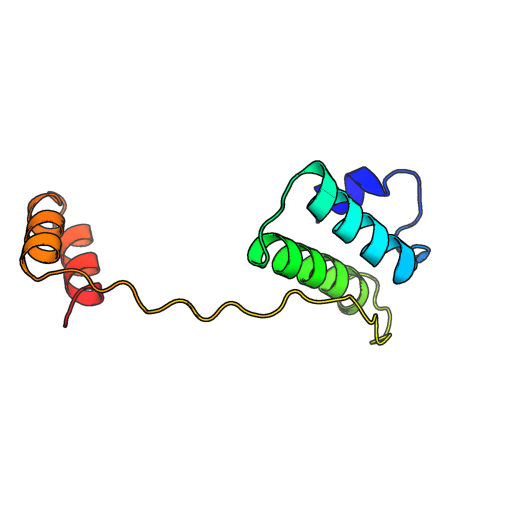5 26.112 1.00 94.56 85 LEU A C 1
ATOM 707 O O . LEU A 1 85 ? -12.433 -8.726 26.588 1.00 94.56 85 LEU A O 1
ATOM 711 N N . ILE A 1 86 ? -14.421 -7.763 26.170 1.00 95.38 86 ILE A N 1
ATOM 712 C CA . ILE A 1 86 ? -15.235 -8.857 26.722 1.00 95.38 86 ILE A CA 1
ATOM 713 C C . ILE A 1 86 ? -15.238 -10.072 25.786 1.00 95.38 86 ILE A C 1
ATOM 715 O O . ILE A 1 86 ? -15.212 -11.205 26.264 1.00 95.38 86 ILE A O 1
ATOM 719 N N . SER A 1 87 ? -15.208 -9.860 24.466 1.00 96.50 87 SER A N 1
ATOM 720 C CA . SER A 1 87 ? -15.224 -10.956 23.485 1.00 96.50 87 SER A CA 1
ATOM 721 C C . SER A 1 87 ? -13.964 -11.840 23.513 1.00 96.50 87 SER A C 1
ATOM 723 O O . SER A 1 87 ? -13.998 -12.997 23.089 1.00 96.50 87 SER A O 1
ATOM 725 N N . ILE A 1 88 ? -12.845 -11.328 24.040 1.00 97.19 88 ILE A N 1
ATOM 726 C CA . ILE A 1 88 ? -11.551 -12.015 24.027 1.00 97.19 88 ILE A CA 1
ATOM 727 C C . ILE A 1 88 ? -11.395 -12.901 25.269 1.00 97.19 88 ILE A C 1
ATOM 729 O O . ILE A 1 88 ? -11.140 -12.421 26.372 1.00 97.19 88 ILE A O 1
ATOM 733 N N . GLN A 1 89 ? -11.466 -14.217 25.061 1.00 96.25 89 GLN A N 1
ATOM 734 C CA . GLN A 1 89 ? -11.305 -15.220 26.123 1.00 96.25 89 GLN A CA 1
ATOM 735 C C . GLN A 1 89 ? -9.838 -15.435 26.530 1.00 96.25 89 GLN A C 1
ATOM 737 O O . GLN A 1 89 ? -9.531 -15.710 27.688 1.00 96.25 89 GLN A O 1
ATOM 742 N N . ASN A 1 90 ? -8.905 -15.312 25.580 1.00 97.44 90 ASN A N 1
ATOM 743 C CA . ASN A 1 90 ? -7.488 -15.532 25.853 1.00 97.44 90 ASN A CA 1
ATOM 744 C C . ASN A 1 90 ? -6.872 -14.312 26.556 1.00 97.44 90 ASN A C 1
ATOM 746 O O . ASN A 1 90 ? -6.781 -13.231 25.968 1.00 97.44 90 ASN A O 1
ATOM 750 N N . LEU A 1 91 ? -6.381 -14.507 27.783 1.00 95.44 91 LEU A N 1
ATOM 751 C CA . LEU A 1 91 ? -5.826 -13.434 28.608 1.00 95.44 91 LEU A CA 1
ATOM 752 C C . LEU A 1 91 ? -4.665 -12.689 27.929 1.00 95.44 91 LEU A C 1
ATOM 754 O O . LEU A 1 91 ? -4.630 -11.464 27.975 1.00 95.44 91 LEU A O 1
ATOM 758 N N . LYS A 1 92 ? -3.765 -13.392 27.225 1.00 96.25 92 LYS A N 1
ATOM 759 C CA . LYS A 1 92 ? -2.645 -12.764 26.504 1.00 96.25 92 LYS A CA 1
ATOM 760 C C . LYS A 1 92 ? -3.152 -11.803 25.429 1.00 96.25 92 LYS A C 1
ATOM 762 O O . LYS A 1 92 ? -2.681 -10.673 25.344 1.00 96.25 92 LYS A O 1
ATOM 767 N N . HIS A 1 93 ? -4.117 -12.232 24.615 1.00 97.06 93 HIS A N 1
ATOM 768 C CA . HIS A 1 93 ? -4.691 -11.373 23.574 1.00 97.06 93 HIS A CA 1
ATOM 769 C C . HIS A 1 93 ? -5.458 -10.199 24.187 1.00 97.06 93 HIS A C 1
ATOM 771 O O . HIS A 1 93 ? -5.310 -9.071 23.725 1.00 97.06 93 HIS A O 1
ATOM 777 N N . LYS A 1 94 ? -6.205 -10.440 25.272 1.00 95.19 94 LYS A N 1
ATOM 778 C CA . LYS A 1 94 ? -6.942 -9.394 25.986 1.00 95.19 94 LYS A CA 1
ATOM 779 C C . LYS A 1 94 ? -6.003 -8.312 26.520 1.00 95.19 94 LYS A C 1
ATOM 781 O O . LYS A 1 94 ? -6.276 -7.133 26.325 1.00 95.19 94 LYS A O 1
ATOM 786 N N . SER A 1 95 ? -4.873 -8.694 27.115 1.00 94.19 95 SER A N 1
ATOM 787 C CA . SER A 1 95 ? -3.857 -7.756 27.614 1.00 94.19 95 SER A CA 1
ATOM 788 C C . SER A 1 95 ? -3.183 -6.944 26.502 1.00 94.19 95 SER A C 1
ATOM 790 O O . SER A 1 95 ? -2.946 -5.749 26.683 1.00 94.19 95 SER A O 1
ATOM 792 N N . ILE A 1 96 ? -2.908 -7.556 25.342 1.00 95.62 96 ILE A N 1
ATOM 793 C CA . ILE A 1 96 ? -2.343 -6.847 24.179 1.00 95.62 96 ILE A CA 1
ATOM 794 C C . ILE A 1 96 ? -3.336 -5.797 23.674 1.00 95.62 96 ILE A C 1
ATOM 796 O O . ILE A 1 96 ? -2.981 -4.629 23.523 1.00 95.62 96 ILE A O 1
ATOM 800 N N . ILE A 1 97 ? -4.590 -6.198 23.460 1.00 94.75 97 ILE A N 1
ATOM 801 C CA . ILE A 1 97 ? -5.626 -5.307 22.934 1.00 94.75 97 ILE A CA 1
ATOM 802 C C . ILE A 1 97 ? -5.957 -4.190 23.930 1.00 94.75 97 ILE A C 1
ATOM 804 O O . ILE A 1 97 ? -6.050 -3.039 23.519 1.00 94.75 97 ILE A O 1
ATOM 808 N N . ALA A 1 98 ? -6.036 -4.479 25.232 1.00 92.50 98 ALA A N 1
ATOM 809 C CA . ALA A 1 98 ? -6.243 -3.458 26.263 1.00 92.50 98 ALA A CA 1
ATOM 810 C C . ALA A 1 98 ? -5.116 -2.412 26.301 1.00 92.50 98 ALA A C 1
ATOM 812 O O . ALA A 1 98 ? -5.377 -1.240 26.548 1.00 92.50 98 ALA A O 1
ATOM 813 N N . THR A 1 99 ? -3.871 -2.819 26.027 1.00 93.00 99 THR A N 1
ATOM 814 C CA . THR A 1 99 ? -2.731 -1.891 25.940 1.00 93.00 99 THR A CA 1
ATOM 815 C C . THR A 1 99 ? -2.823 -0.984 24.708 1.00 93.00 99 THR A C 1
ATOM 817 O O . THR A 1 99 ? -2.502 0.195 24.805 1.00 93.00 99 THR A O 1
ATOM 820 N N . ILE A 1 100 ? -3.265 -1.513 23.560 1.00 91.56 100 ILE A N 1
ATOM 821 C CA . ILE A 1 100 ? -3.399 -0.750 22.304 1.00 91.56 100 ILE A CA 1
ATOM 822 C C . ILE A 1 100 ? -4.597 0.208 22.352 1.00 91.56 100 ILE A C 1
ATOM 824 O O . ILE A 1 100 ? -4.500 1.327 21.862 1.00 91.56 100 ILE A O 1
ATOM 828 N N . LEU A 1 101 ? -5.719 -0.229 22.933 1.00 87.25 101 LEU A N 1
ATOM 829 C CA . LEU A 1 101 ? -6.967 0.541 23.031 1.00 87.25 101 LEU A CA 1
ATOM 830 C C . LEU A 1 101 ? -6.994 1.506 24.224 1.00 87.25 101 LEU A C 1
ATOM 832 O O . LEU A 1 101 ? -8.058 2.015 24.576 1.00 87.25 101 LEU A O 1
ATOM 836 N N . ARG A 1 102 ? -5.854 1.724 24.885 1.00 71.88 102 ARG A N 1
ATOM 837 C CA . ARG A 1 102 ? -5.771 2.632 26.024 1.00 71.88 102 ARG A CA 1
ATOM 838 C C . ARG A 1 102 ? -5.927 4.070 25.518 1.00 71.88 102 ARG A C 1
ATOM 840 O O . ARG A 1 102 ? -5.065 4.554 24.789 1.00 71.88 102 ARG A O 1
ATOM 847 N N . TRP A 1 103 ? -7.054 4.680 25.877 1.00 57.84 103 TRP A N 1
ATOM 848 C CA . TRP A 1 103 ? -7.355 6.098 25.686 1.00 57.84 103 TRP A CA 1
ATOM 849 C C . TRP A 1 103 ? -6.408 6.984 26.492 1.00 57.84 103 TRP A C 1
ATOM 851 O O . TRP A 1 103 ? -6.062 6.583 27.631 1.00 57.84 103 TRP A O 1
#

Radius of gyration: 20.94 Å; chains: 1; bounding box: 40×28×51 Å